Protein AF-A0A8T6VNQ2-F1 (afdb_monomer)

Solvent-accessible surface area (backbone atoms only — not comparable to full-atom values): 4318 Å² total; per-residue (Å²): 134,89,85,87,86,81,82,95,74,93,77,72,62,62,63,58,50,40,75,72,42,97,72,31,76,40,76,46,48,37,76,65,50,95,40,67,82,62,55,49,77,71,61,81,70,55,42,78,40,80,41,68,47,66,59,90,44,80,53,38,69,76,81,108

pLDDT: mean 80.31, std 13.97, range [48.88, 96.44]

Mean predicted aligned error: 6.23 Å

Radius of gyration: 12.42 Å; Cα contacts (8 Å, |Δi|>4): 63; chains: 1; bounding box: 29×24×31 Å

Structure (mmCIF, N/CA/C/O backbone):
data_AF-A0A8T6VNQ2-F1
#
_entry.id   AF-A0A8T6VNQ2-F1
#
loop_
_atom_site.group_PDB
_atom_site.id
_atom_site.type_symbol
_atom_site.label_atom_id
_atom_site.label_alt_id
_atom_site.label_comp_id
_atom_site.label_asym_id
_atom_site.label_entity_id
_atom_site.label_seq_id
_atom_site.pdbx_PDB_ins_code
_atom_site.Cartn_x
_atom_site.Cartn_y
_atom_site.Cartn_z
_atom_site.occupancy
_atom_site.B_iso_or_equiv
_atom_site.auth_seq_id
_atom_site.auth_comp_id
_atom_site.auth_asym_id
_atom_site.auth_atom_id
_atom_site.pdbx_PDB_model_num
ATOM 1 N N . ASP A 1 1 ? -16.650 -13.955 6.067 1.00 93.12 1 ASP A N 1
ATOM 2 C CA . ASP A 1 1 ? -16.479 -13.294 4.759 1.00 93.12 1 ASP A CA 1
ATOM 3 C C . ASP A 1 1 ? -15.546 -12.108 4.895 1.00 93.12 1 ASP A C 1
ATOM 5 O O . ASP A 1 1 ? -15.595 -11.463 5.938 1.00 93.12 1 ASP A O 1
ATOM 9 N N . PRO A 1 2 ? -14.671 -11.853 3.910 1.00 93.69 2 PRO A N 1
ATOM 10 C CA . PRO A 1 2 ? -13.763 -10.715 3.958 1.00 93.69 2 PRO A CA 1
ATOM 11 C C . PRO A 1 2 ? -14.505 -9.399 3.693 1.00 93.69 2 PRO A C 1
ATOM 13 O O . PRO A 1 2 ? -15.371 -9.328 2.820 1.00 93.69 2 PRO A O 1
ATOM 16 N N . ILE A 1 3 ? -14.124 -8.352 4.425 1.00 95.94 3 ILE A N 1
ATOM 17 C CA . ILE 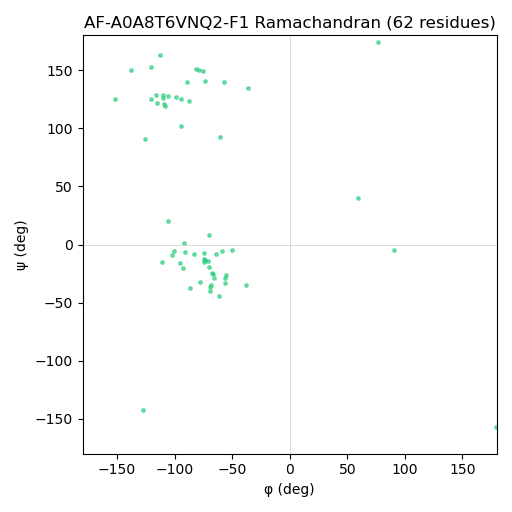A 1 3 ? -14.497 -6.963 4.137 1.00 95.94 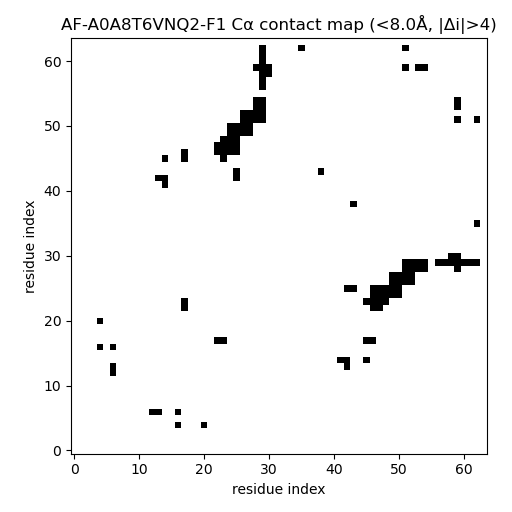3 ILE A CA 1
ATOM 18 C C . ILE A 1 3 ? -13.315 -6.330 3.410 1.00 95.94 3 ILE A C 1
ATOM 20 O O . ILE A 1 3 ? -12.187 -6.405 3.889 1.00 95.94 3 ILE A O 1
ATOM 24 N N . ILE A 1 4 ? -13.568 -5.726 2.251 1.00 95.50 4 ILE A N 1
ATOM 25 C CA . ILE A 1 4 ? -12.529 -5.077 1.448 1.00 95.50 4 ILE A CA 1
ATOM 26 C C . ILE A 1 4 ? -12.681 -3.564 1.585 1.00 95.50 4 ILE A C 1
ATOM 28 O O . ILE A 1 4 ? -13.769 -3.028 1.376 1.00 95.50 4 ILE A O 1
ATOM 32 N N . ILE A 1 5 ? -11.581 -2.894 1.928 1.00 93.81 5 ILE A N 1
ATOM 33 C CA . ILE A 1 5 ? -11.480 -1.437 2.017 1.00 93.81 5 ILE A CA 1
ATOM 34 C C . ILE A 1 5 ? -10.491 -0.981 0.941 1.00 93.81 5 ILE A C 1
ATOM 36 O O . ILE A 1 5 ? -9.343 -1.416 0.936 1.00 93.81 5 ILE A O 1
ATOM 40 N N . GLU A 1 6 ? -10.935 -0.117 0.030 1.00 92.00 6 GLU A N 1
ATOM 41 C CA . GLU A 1 6 ? -10.100 0.477 -1.020 1.00 92.00 6 GLU A CA 1
ATOM 42 C C . GLU A 1 6 ? -9.900 1.968 -0.726 1.00 92.00 6 GLU A C 1
ATOM 44 O O . GLU A 1 6 ? -10.867 2.696 -0.486 1.00 92.00 6 GLU A O 1
ATOM 49 N N . SER A 1 7 ? -8.648 2.434 -0.726 1.00 87.50 7 SER A N 1
ATOM 50 C CA . SER A 1 7 ? -8.355 3.864 -0.628 1.00 87.50 7 SER A CA 1
ATOM 5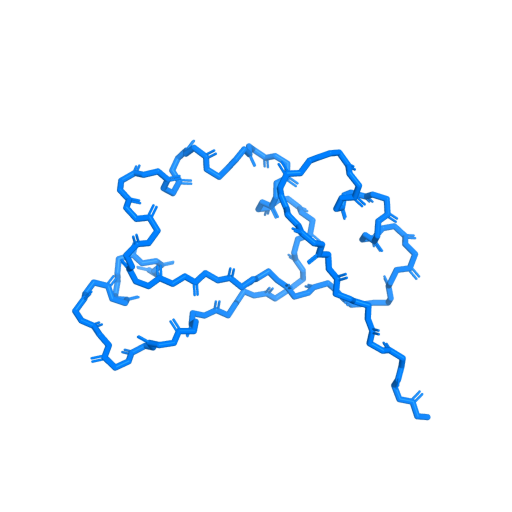1 C C . SER A 1 7 ? -8.566 4.548 -1.982 1.00 87.50 7 SER A C 1
ATOM 53 O O . SER A 1 7 ? -8.374 3.963 -3.043 1.00 87.50 7 SER A O 1
ATOM 55 N N . VAL A 1 8 ? -8.945 5.826 -1.963 1.00 82.94 8 VAL A N 1
ATOM 56 C CA . VAL A 1 8 ? -9.222 6.603 -3.187 1.00 82.94 8 VAL A CA 1
ATOM 57 C C . VAL A 1 8 ? -7.999 7.364 -3.728 1.00 82.94 8 VAL A C 1
ATOM 59 O O . VAL A 1 8 ? -8.118 8.089 -4.715 1.00 82.94 8 VAL A O 1
ATOM 62 N N . GLY A 1 9 ? -6.826 7.255 -3.091 1.00 70.62 9 GLY A N 1
ATOM 63 C CA . GLY A 1 9 ? -5.639 8.043 -3.437 1.00 70.62 9 GLY A CA 1
ATOM 64 C C . GLY A 1 9 ? -4.415 7.758 -2.558 1.00 70.62 9 GLY A C 1
ATOM 65 O O . GLY A 1 9 ? -4.298 6.670 -2.007 1.00 70.62 9 GLY A O 1
ATOM 66 N N . ALA A 1 10 ? -3.490 8.730 -2.493 1.00 65.62 10 ALA A N 1
ATOM 67 C CA . ALA A 1 10 ? -2.274 8.687 -1.669 1.00 65.62 10 ALA A CA 1
ATOM 68 C C . ALA A 1 10 ? -2.177 9.928 -0.750 1.00 65.62 10 ALA A C 1
ATOM 70 O O . ALA A 1 10 ? -1.616 10.969 -1.122 1.00 65.62 10 ALA A O 1
ATOM 71 N N . GLY A 1 11 ? -2.725 9.830 0.459 1.00 67.75 11 GLY A N 1
ATOM 72 C CA . GLY A 1 11 ? -2.832 10.875 1.479 1.00 67.75 11 GLY A CA 1
ATOM 73 C C . GLY A 1 11 ? -2.284 10.467 2.856 1.00 67.75 11 GLY A C 1
ATOM 74 O O . GLY A 1 11 ? -1.211 9.879 2.951 1.00 67.75 11 GLY A O 1
ATOM 75 N N . GLN A 1 12 ? -2.962 10.907 3.923 1.00 66.62 12 GLN A N 1
ATOM 76 C CA . GLN A 1 12 ? -2.743 10.427 5.302 1.00 66.62 12 GLN A CA 1
ATOM 77 C C . GLN A 1 12 ? -3.723 9.304 5.684 1.00 66.62 12 GLN A C 1
ATOM 79 O O . GLN A 1 12 ? -3.499 8.588 6.654 1.00 66.62 12 GLN A O 1
ATOM 84 N N . THR A 1 13 ? -4.797 9.139 4.913 1.00 77.19 13 THR A N 1
ATOM 85 C CA . THR A 1 13 ? -5.902 8.215 5.196 1.00 77.19 13 THR A CA 1
ATOM 86 C C . THR A 1 13 ? -5.482 6.747 5.103 1.00 77.19 13 THR A C 1
ATOM 88 O O . THR A 1 13 ? -6.073 5.890 5.744 1.00 77.19 13 THR A O 1
ATOM 91 N N . GLU A 1 14 ? -4.437 6.433 4.347 1.00 81.25 14 GLU A N 1
ATOM 92 C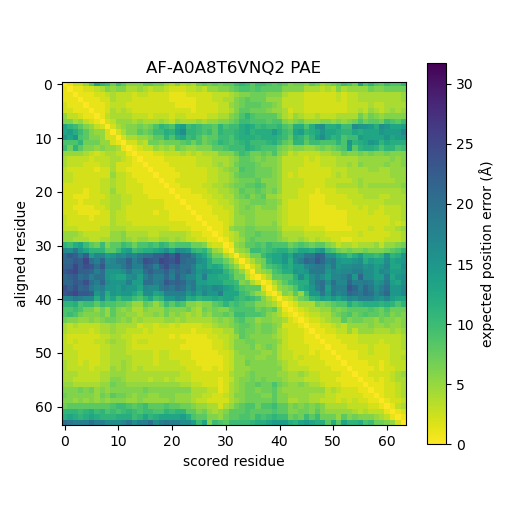 CA . GLU A 1 14 ? -3.961 5.067 4.122 1.00 81.25 14 GLU A CA 1
ATOM 93 C C . GLU A 1 14 ? -3.375 4.463 5.401 1.00 81.25 14 GLU A C 1
ATOM 95 O O . GLU A 1 14 ? -3.587 3.284 5.665 1.00 81.25 14 GLU A O 1
ATOM 100 N N . VAL A 1 15 ? -2.728 5.285 6.235 1.00 84.56 15 VAL A N 1
ATOM 101 C CA . VAL A 1 15 ? -2.216 4.867 7.551 1.00 84.56 15 VAL A CA 1
ATOM 102 C C . VAL A 1 15 ? -3.367 4.586 8.522 1.00 84.56 15 VAL A C 1
ATOM 104 O O . VAL A 1 15 ? -3.304 3.675 9.340 1.00 84.56 15 VAL A O 1
ATOM 107 N N . GLU A 1 16 ? -4.452 5.356 8.447 1.00 87.94 16 GLU A N 1
ATOM 108 C CA . GLU A 1 16 ? -5.638 5.099 9.270 1.00 87.94 16 GLU A CA 1
ATOM 109 C C . GLU A 1 16 ? -6.345 3.812 8.837 1.00 87.94 16 GLU A C 1
ATOM 111 O O . GLU A 1 16 ? -6.745 3.023 9.691 1.00 87.94 16 GLU A O 1
ATOM 116 N N . ILE A 1 17 ? -6.437 3.568 7.524 1.00 89.19 17 ILE A N 1
ATOM 117 C CA . ILE A 1 17 ? -6.989 2.328 6.966 1.00 89.19 17 ILE A CA 1
ATOM 118 C C . ILE A 1 17 ? -6.155 1.118 7.412 1.00 89.19 17 ILE A C 1
ATOM 120 O O . ILE A 1 17 ? -6.733 0.122 7.844 1.00 89.19 17 ILE A O 1
ATOM 124 N N . SER A 1 18 ? -4.819 1.199 7.379 1.00 90.31 18 SER A N 1
ATOM 125 C CA . SER A 1 18 ? -3.968 0.079 7.807 1.00 90.31 18 SER A CA 1
ATOM 126 C C . SER A 1 18 ? -4.096 -0.236 9.297 1.00 90.31 18 SER A C 1
ATOM 128 O O . SER A 1 18 ? -3.940 -1.382 9.694 1.00 90.31 18 SER A O 1
ATOM 130 N N . ASN A 1 19 ? -4.421 0.755 10.134 1.00 91.38 19 ASN A N 1
ATOM 131 C CA . ASN A 1 19 ? -4.609 0.546 11.573 1.00 91.38 19 ASN A CA 1
ATOM 132 C C . ASN A 1 19 ? -5.929 -0.156 11.933 1.00 91.38 19 ASN A C 1
ATOM 134 O O . ASN A 1 19 ? -6.087 -0.589 13.075 1.00 91.38 19 ASN A O 1
ATOM 138 N N . ILE A 1 20 ? -6.887 -0.233 11.003 1.00 93.62 20 ILE A N 1
ATOM 139 C CA . ILE A 1 20 ? -8.188 -0.886 11.226 1.00 93.62 20 ILE A CA 1
ATOM 140 C C . ILE A 1 20 ? -8.361 -2.184 10.432 1.00 93.62 20 ILE A C 1
ATOM 142 O O . ILE A 1 20 ? -9.294 -2.935 10.710 1.00 93.62 20 ILE A O 1
ATOM 146 N N . ALA A 1 21 ? -7.513 -2.429 9.432 1.00 94.75 21 ALA A N 1
ATOM 147 C CA . ALA A 1 21 ? -7.558 -3.631 8.614 1.00 94.75 21 ALA A CA 1
ATOM 148 C C . ALA A 1 21 ? -6.699 -4.742 9.233 1.00 94.75 21 ALA A C 1
ATOM 150 O O . ALA A 1 21 ? -5.588 -4.492 9.688 1.00 94.75 21 ALA A O 1
ATOM 151 N N . ASP A 1 22 ? -7.186 -5.985 9.189 1.00 96.44 22 ASP A N 1
ATOM 152 C CA . ASP A 1 22 ? -6.399 -7.153 9.614 1.00 96.44 22 ASP A CA 1
ATOM 153 C C . ASP A 1 22 ? -5.200 -7.421 8.689 1.00 96.44 22 ASP A C 1
ATOM 155 O O . ASP A 1 22 ? -4.237 -8.075 9.086 1.00 96.44 22 ASP A O 1
ATOM 159 N N . LEU A 1 23 ? -5.295 -6.980 7.431 1.00 94.44 23 LEU A N 1
ATOM 160 C CA . LEU A 1 23 ? -4.292 -7.201 6.401 1.00 94.44 23 LEU A CA 1
ATOM 161 C C . LEU A 1 23 ? -4.321 -6.063 5.376 1.00 94.44 23 LEU A C 1
ATOM 163 O O . LEU A 1 23 ? -5.353 -5.792 4.757 1.00 94.44 23 LEU A O 1
ATOM 167 N N . THR A 1 24 ? -3.166 -5.438 5.166 1.00 92.94 24 THR A N 1
ATOM 168 C CA . THR A 1 24 ? -2.975 -4.318 4.245 1.00 92.94 24 THR A CA 1
ATOM 169 C C . THR A 1 24 ? -2.165 -4.757 3.027 1.00 92.94 24 THR A C 1
ATOM 171 O O . THR A 1 24 ? -1.022 -5.204 3.138 1.00 92.94 24 THR A O 1
ATOM 174 N N . ILE A 1 25 ? -2.751 -4.606 1.835 1.00 92.38 25 ILE A N 1
ATOM 175 C CA . ILE A 1 25 ? -2.092 -4.904 0.556 1.00 92.38 25 ILE A CA 1
ATOM 176 C C . ILE A 1 25 ? -1.783 -3.593 -0.159 1.00 92.38 25 ILE A C 1
ATOM 178 O O . ILE A 1 25 ? -2.692 -2.850 -0.528 1.00 92.38 25 ILE A O 1
ATOM 182 N N . VAL A 1 26 ? -0.503 -3.335 -0.413 1.00 89.06 26 VAL A N 1
ATOM 183 C CA . VAL A 1 26 ? -0.055 -2.180 -1.195 1.00 89.06 26 VAL A CA 1
ATOM 184 C C . VAL A 1 26 ? 0.121 -2.604 -2.650 1.00 89.06 26 VAL A C 1
ATOM 186 O O . VAL A 1 26 ? 0.836 -3.561 -2.949 1.00 89.06 26 VAL A O 1
ATOM 189 N N . VAL A 1 27 ? -0.541 -1.900 -3.570 1.00 88.31 27 VAL A N 1
ATOM 190 C CA . VAL A 1 27 ? -0.555 -2.247 -4.998 1.00 88.31 27 VAL A CA 1
ATOM 191 C C . VAL A 1 27 ? 0.237 -1.224 -5.815 1.00 88.31 27 VAL A C 1
ATOM 193 O O . VAL A 1 27 ? -0.049 -0.030 -5.780 1.00 88.31 27 VAL A O 1
ATOM 196 N N . PHE A 1 28 ? 1.201 -1.700 -6.602 1.00 84.12 28 PHE A N 1
ATOM 197 C CA . PHE A 1 28 ? 2.033 -0.911 -7.514 1.00 84.12 28 PHE A CA 1
ATOM 198 C C . PHE A 1 28 ? 1.740 -1.245 -8.979 1.00 84.12 28 PHE A C 1
ATOM 200 O O . PHE A 1 28 ? 1.205 -2.309 -9.286 1.00 84.12 28 PHE A O 1
ATOM 207 N N . ASN A 1 29 ? 2.160 -0.383 -9.908 1.00 86.69 29 ASN A N 1
ATOM 208 C CA . ASN A 1 29 ? 2.209 -0.690 -11.337 1.00 86.69 29 ASN A CA 1
ATOM 209 C C . ASN A 1 29 ? 3.647 -0.552 -11.893 1.00 86.69 29 ASN A C 1
ATOM 211 O O . ASN A 1 29 ? 4.428 0.250 -11.402 1.00 86.69 29 ASN A O 1
ATOM 215 N N . PRO A 1 30 ? 4.035 -1.263 -12.964 1.00 84.31 30 PRO A N 1
ATOM 216 C CA . PRO A 1 30 ? 5.384 -1.177 -13.550 1.00 84.31 30 PRO A CA 1
ATOM 217 C C . PRO A 1 30 ? 5.839 0.228 -13.951 1.00 84.31 30 PRO A C 1
ATOM 219 O O . PRO A 1 30 ? 7.029 0.523 -14.004 1.00 84.31 30 PRO A O 1
ATOM 222 N N . HIS A 1 31 ? 4.870 1.096 -14.239 1.00 76.06 31 HIS A N 1
ATOM 223 C CA . HIS A 1 31 ? 5.082 2.471 -14.668 1.00 76.06 31 HIS A CA 1
ATOM 224 C C . HIS A 1 31 ? 4.765 3.495 -13.574 1.00 76.06 31 HIS A C 1
ATOM 226 O O . HIS A 1 31 ? 4.575 4.662 -13.909 1.00 76.06 31 HIS A O 1
ATOM 232 N N . THR A 1 32 ? 4.731 3.125 -12.282 1.00 65.00 32 THR A N 1
ATOM 233 C CA . THR A 1 32 ? 4.704 4.138 -11.203 1.00 65.00 32 THR A CA 1
ATOM 234 C C . THR A 1 32 ? 5.935 5.061 -11.261 1.00 65.00 32 THR A C 1
ATOM 236 O O . THR A 1 32 ? 5.977 6.057 -10.544 1.00 65.00 32 THR A O 1
ATOM 239 N N . GLY A 1 33 ? 6.893 4.779 -12.161 1.00 53.88 33 GLY A N 1
ATOM 240 C CA . GLY A 1 33 ? 7.996 5.654 -12.552 1.00 53.88 33 GLY A CA 1
ATOM 241 C C . GLY A 1 33 ? 9.085 5.675 -11.491 1.00 53.88 33 GLY A C 1
ATOM 242 O O . GLY A 1 33 ? 8.903 5.121 -10.412 1.00 53.88 33 GLY A O 1
ATOM 243 N N . ASP A 1 34 ? 10.205 6.342 -11.769 1.00 54.28 34 ASP A N 1
ATOM 244 C CA . ASP A 1 34 ? 11.349 6.564 -10.857 1.00 54.28 34 ASP A CA 1
ATOM 245 C C . ASP A 1 34 ? 10.973 7.124 -9.457 1.00 54.28 34 ASP A C 1
ATOM 247 O O . ASP A 1 34 ? 11.791 7.229 -8.548 1.00 54.28 34 ASP A O 1
ATOM 251 N N . SER A 1 35 ? 9.695 7.424 -9.265 1.00 53.38 35 SER A N 1
ATOM 252 C CA . SER A 1 35 ? 8.953 7.718 -8.051 1.00 53.38 35 SER A CA 1
ATOM 253 C C . SER A 1 35 ? 8.719 6.549 -7.084 1.00 53.38 35 SER A C 1
ATOM 255 O O . SER A 1 35 ? 8.029 6.781 -6.101 1.00 53.38 35 SER A O 1
ATOM 257 N N . ILE A 1 36 ? 9.298 5.347 -7.233 1.00 53.28 36 ILE A N 1
ATOM 258 C CA . ILE A 1 36 ? 9.298 4.357 -6.121 1.00 53.28 36 ILE A CA 1
ATOM 259 C C . ILE A 1 36 ? 9.930 4.975 -4.857 1.00 53.28 36 ILE A C 1
ATOM 261 O O . ILE A 1 36 ? 9.441 4.746 -3.759 1.00 53.28 36 ILE A O 1
ATOM 265 N N . GLN A 1 37 ? 10.925 5.863 -5.009 1.00 48.88 37 GLN A N 1
ATOM 266 C CA . GLN A 1 37 ? 11.449 6.676 -3.898 1.00 48.88 37 GLN A CA 1
ATOM 267 C C . GLN A 1 37 ? 10.529 7.838 -3.461 1.00 48.88 37 GLN A C 1
ATOM 269 O O . GLN A 1 37 ? 10.752 8.451 -2.423 1.00 48.88 37 GLN A O 1
ATOM 274 N N . THR A 1 38 ? 9.502 8.173 -4.248 1.00 50.88 38 THR A N 1
ATOM 275 C CA . THR A 1 38 ? 8.479 9.204 -3.966 1.00 50.88 38 THR A CA 1
ATOM 276 C C . THR A 1 38 ? 7.153 8.605 -3.484 1.00 50.88 38 THR A C 1
ATOM 278 O O . THR A 1 38 ? 6.289 9.344 -3.005 1.00 50.88 38 THR A O 1
ATOM 281 N N . ILE A 1 39 ? 6.991 7.276 -3.544 1.00 54.84 39 ILE A N 1
ATOM 282 C CA . ILE A 1 39 ? 6.047 6.536 -2.707 1.00 54.84 39 ILE A CA 1
ATOM 283 C C . ILE A 1 39 ? 6.519 6.815 -1.284 1.00 54.84 39 ILE A C 1
ATOM 285 O O . ILE A 1 39 ? 7.486 6.239 -0.802 1.00 54.84 39 ILE A O 1
ATOM 289 N N . LYS A 1 40 ? 5.925 7.863 -0.710 1.00 56.81 40 LYS A N 1
ATOM 290 C CA . LYS A 1 40 ? 6.235 8.464 0.586 1.00 56.81 40 LYS A CA 1
ATOM 291 C C . LYS A 1 40 ? 6.632 7.371 1.573 1.00 56.81 40 LYS A C 1
ATOM 293 O O . LYS A 1 40 ? 5.907 6.385 1.662 1.00 56.81 40 LYS A O 1
ATOM 298 N N . ALA A 1 41 ? 7.708 7.592 2.328 1.00 59.28 41 ALA A N 1
ATOM 299 C CA . ALA A 1 41 ? 8.251 6.653 3.315 1.00 59.28 41 ALA A CA 1
ATOM 300 C C . ALA A 1 41 ? 7.177 5.871 4.112 1.00 59.28 41 ALA A C 1
ATOM 302 O O . ALA A 1 41 ? 7.331 4.678 4.316 1.00 59.28 41 ALA A O 1
ATOM 303 N N . GLY A 1 42 ? 6.030 6.486 4.427 1.00 64.50 42 GLY A N 1
ATOM 304 C CA . GLY A 1 42 ? 4.931 5.842 5.155 1.00 64.50 42 GLY A CA 1
ATOM 305 C C . GLY A 1 42 ? 4.064 4.802 4.418 1.00 64.50 42 G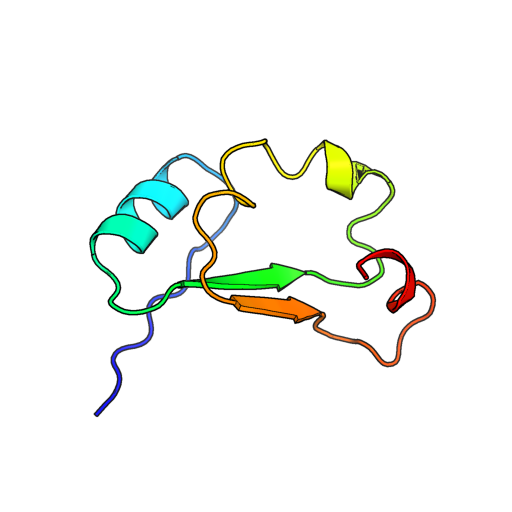LY A C 1
ATOM 306 O O . GLY A 1 42 ? 3.313 4.110 5.088 1.00 64.50 42 GLY A O 1
ATOM 307 N N . LEU A 1 43 ? 4.108 4.650 3.086 1.00 73.62 43 LEU A N 1
ATOM 308 C CA . LEU A 1 43 ? 3.259 3.669 2.366 1.00 73.62 43 LEU A CA 1
ATOM 309 C C . LEU A 1 43 ? 3.891 2.273 2.301 1.00 73.62 43 LEU A C 1
ATOM 311 O O . LEU A 1 43 ? 3.203 1.268 2.438 1.00 73.62 43 LEU A O 1
ATOM 315 N N . THR A 1 44 ? 5.211 2.207 2.131 1.00 72.31 44 THR A N 1
ATOM 316 C CA . THR A 1 44 ? 5.987 0.958 2.226 1.00 72.31 44 THR A CA 1
ATOM 317 C C . THR A 1 44 ? 6.164 0.472 3.662 1.00 72.31 44 THR A C 1
ATOM 319 O O . THR A 1 44 ? 6.701 -0.603 3.879 1.00 72.31 44 THR A O 1
ATOM 322 N N . GLU A 1 45 ? 5.756 1.260 4.653 1.00 79.94 45 GLU A N 1
ATOM 323 C CA . GLU A 1 45 ? 5.854 0.891 6.069 1.00 79.94 45 GLU A CA 1
ATOM 324 C C . GLU 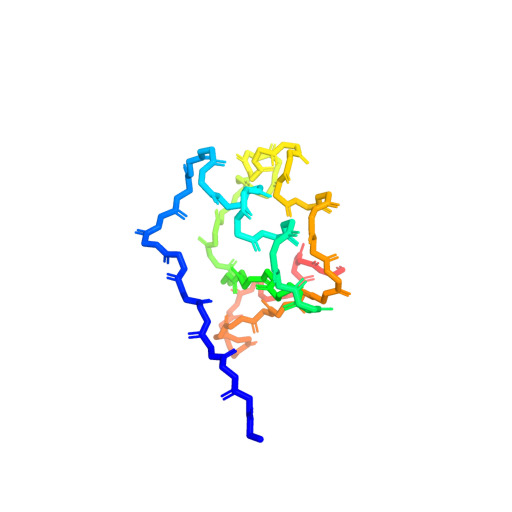A 1 45 ? 4.575 0.223 6.592 1.00 79.94 45 GLU A C 1
ATOM 326 O O . GLU A 1 45 ? 4.630 -0.488 7.591 1.00 79.94 45 GLU A O 1
ATOM 331 N N . ILE A 1 46 ? 3.439 0.419 5.914 1.00 84.88 46 ILE A N 1
ATOM 332 C CA . ILE A 1 46 ? 2.123 -0.073 6.356 1.00 84.88 46 ILE A CA 1
ATOM 333 C C . ILE A 1 46 ? 1.662 -1.355 5.646 1.00 84.88 46 ILE A C 1
ATOM 335 O O . ILE A 1 46 ? 0.604 -1.881 5.975 1.00 84.88 46 ILE A O 1
ATOM 339 N N . GLY A 1 47 ? 2.399 -1.833 4.638 1.00 88.44 47 GLY A N 1
ATOM 340 C CA . GLY A 1 47 ? 2.001 -2.988 3.832 1.00 88.44 47 GLY A CA 1
ATOM 341 C C . GLY A 1 47 ? 2.453 -4.321 4.423 1.00 88.44 47 GLY A C 1
ATOM 342 O O . GLY A 1 47 ? 3.653 -4.557 4.569 1.00 88.44 47 GLY A O 1
ATOM 343 N N . ASP A 1 48 ? 1.506 -5.230 4.654 1.00 92.31 48 ASP A N 1
ATOM 344 C CA . ASP A 1 48 ? 1.789 -6.635 4.978 1.00 92.31 48 ASP A CA 1
ATOM 345 C C . ASP A 1 48 ? 2.163 -7.431 3.721 1.00 92.31 48 ASP A C 1
ATOM 347 O O . ASP A 1 48 ? 2.961 -8.370 3.763 1.00 92.31 48 ASP A O 1
ATOM 351 N N . MET A 1 49 ? 1.582 -7.053 2.577 1.00 90.81 49 MET A N 1
ATOM 352 C CA . MET A 1 49 ? 1.879 -7.628 1.267 1.00 90.81 49 MET A CA 1
ATOM 353 C C . MET A 1 49 ? 1.965 -6.556 0.185 1.00 90.81 49 MET A C 1
ATOM 355 O O . MET A 1 49 ? 1.264 -5.544 0.216 1.00 90.81 49 MET A O 1
ATOM 359 N N . TYR A 1 50 ? 2.784 -6.841 -0.825 1.00 88.12 50 TYR A N 1
ATOM 360 C CA . TYR A 1 50 ? 3.025 -5.960 -1.961 1.00 88.12 50 TYR A CA 1
ATOM 361 C C . TYR A 1 50 ? 2.645 -6.669 -3.256 1.00 88.12 50 TYR A C 1
ATOM 363 O O . TYR A 1 50 ? 3.127 -7.766 -3.541 1.00 88.12 50 TYR A O 1
ATOM 371 N N . LEU A 1 51 ? 1.780 -6.040 -4.048 1.00 90.25 51 LEU A N 1
ATOM 372 C CA . LEU A 1 51 ? 1.300 -6.575 -5.316 1.00 90.25 51 LEU A CA 1
ATOM 373 C C . LEU A 1 51 ? 1.756 -5.678 -6.466 1.00 90.25 51 LEU A C 1
ATOM 375 O O . LEU A 1 51 ? 1.490 -4.480 -6.465 1.00 90.25 51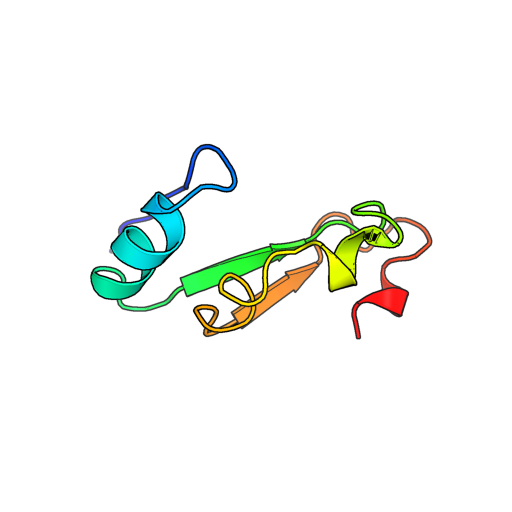 LEU A O 1
ATOM 379 N N . VAL A 1 52 ? 2.373 -6.256 -7.494 1.00 88.94 52 VAL A N 1
ATOM 380 C CA . VAL A 1 52 ? 2.624 -5.549 -8.758 1.00 88.94 52 VAL A CA 1
ATOM 381 C C . VAL A 1 52 ? 1.491 -5.871 -9.726 1.00 88.94 52 VAL A C 1
ATOM 383 O O . VAL A 1 52 ? 1.447 -6.944 -10.324 1.00 88.94 52 VAL A O 1
ATOM 386 N N . ASN A 1 53 ? 0.557 -4.939 -9.881 1.00 90.56 53 ASN A N 1
ATOM 387 C CA . ASN A 1 53 ? -0.505 -5.027 -10.874 1.00 90.56 53 ASN A CA 1
ATOM 388 C C . ASN A 1 53 ? 0.038 -4.721 -12.278 1.00 90.56 53 ASN A C 1
ATOM 390 O O . ASN A 1 53 ? 0.926 -3.889 -12.434 1.00 90.56 53 ASN A O 1
ATOM 394 N N . LYS A 1 54 ? -0.547 -5.328 -13.315 1.00 92.19 54 LYS A N 1
ATOM 395 C CA . LYS A 1 54 ? -0.095 -5.225 -14.715 1.00 92.19 54 LYS A CA 1
ATOM 396 C C . LYS A 1 54 ? 1.344 -5.708 -14.919 1.00 92.19 54 LYS A C 1
ATOM 398 O O . LYS A 1 54 ? 2.116 -5.086 -15.645 1.00 92.19 54 LYS A O 1
ATOM 403 N N . SER A 1 55 ? 1.725 -6.798 -14.251 1.00 90.94 55 SER A N 1
ATOM 404 C CA . SER A 1 55 ? 3.083 -7.361 -14.295 1.00 90.94 55 SER A CA 1
ATOM 405 C C . SER A 1 55 ? 3.516 -7.874 -15.677 1.00 90.94 55 SER A C 1
ATOM 407 O O . SER A 1 55 ? 4.675 -8.230 -15.862 1.00 90.94 55 SER A O 1
ATOM 409 N N . ASP A 1 56 ? 2.599 -7.925 -16.641 1.00 92.94 56 ASP A N 1
ATOM 410 C CA . ASP A 1 56 ? 2.853 -8.179 -18.059 1.00 92.94 56 ASP A CA 1
ATOM 411 C C . ASP A 1 56 ? 3.580 -7.018 -18.765 1.00 92.94 56 ASP A C 1
ATOM 413 O O . ASP A 1 56 ? 4.183 -7.217 -19.821 1.00 92.94 56 ASP A O 1
ATOM 417 N N . LEU A 1 57 ? 3.558 -5.810 -18.190 1.00 90.56 57 LEU A N 1
ATOM 418 C CA . LEU A 1 57 ? 4.208 -4.635 -18.765 1.00 90.56 57 LEU A CA 1
ATOM 419 C C . LEU A 1 57 ? 5.712 -4.590 -18.461 1.00 90.56 57 LEU A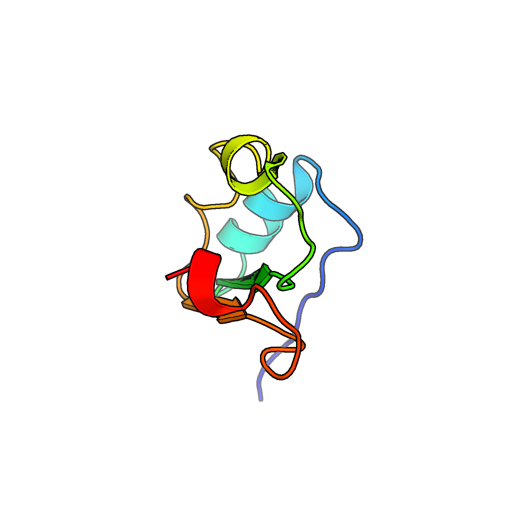 C 1
ATOM 421 O O . LEU A 1 57 ? 6.196 -5.035 -17.415 1.00 90.56 57 LEU A O 1
ATOM 425 N N . ALA A 1 58 ? 6.461 -3.968 -19.372 1.00 87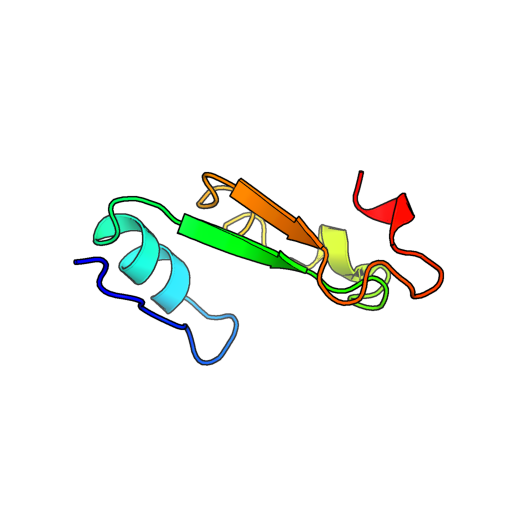.50 58 ALA A N 1
ATOM 426 C CA . ALA A 1 58 ? 7.880 -3.705 -19.175 1.00 87.50 58 ALA A CA 1
ATOM 427 C C . ALA A 1 58 ? 8.116 -2.880 -17.896 1.00 87.50 58 ALA A C 1
ATOM 429 O O . ALA A 1 58 ? 7.373 -1.954 -17.588 1.00 87.50 58 ALA A O 1
ATOM 430 N N . GLY A 1 59 ? 9.172 -3.212 -17.151 1.00 83.88 59 GLY A N 1
ATOM 431 C CA . GLY A 1 59 ? 9.500 -2.533 -15.894 1.00 83.88 59 GLY A CA 1
ATOM 432 C C . GLY A 1 59 ? 8.877 -3.155 -14.643 1.00 83.88 59 GLY A C 1
ATOM 433 O O . GLY A 1 59 ? 9.259 -2.753 -13.549 1.00 83.88 59 GLY A O 1
ATOM 434 N N . ALA A 1 60 ? 8.023 -4.182 -14.768 1.00 84.88 60 ALA A N 1
ATOM 435 C CA . ALA A 1 60 ? 7.474 -4.907 -13.615 1.00 84.88 60 ALA A CA 1
ATOM 436 C C . ALA A 1 60 ? 8.573 -5.473 -12.709 1.00 84.88 60 ALA A C 1
ATOM 438 O O . ALA A 1 60 ? 8.397 -5.552 -11.498 1.00 84.88 60 ALA A O 1
ATOM 439 N N . SER A 1 61 ? 9.728 -5.787 -13.307 1.00 82.25 61 SER A N 1
ATOM 440 C CA . SER A 1 61 ? 10.921 -6.271 -12.618 1.00 82.25 61 SER A CA 1
ATOM 441 C C . SER A 1 61 ? 11.678 -5.305 -11.761 1.00 82.25 61 SER A C 1
ATOM 443 O O . SER A 1 61 ? 12.538 -5.725 -11.004 1.00 82.25 61 SER A O 1
ATOM 445 N N . ARG A 1 62 ? 11.409 -4.015 -11.894 1.00 74.00 62 ARG A N 1
ATOM 446 C CA . ARG A 1 62 ? 12.172 -3.004 -11.167 1.00 74.00 62 ARG A CA 1
ATOM 447 C C . ARG A 1 62 ? 11.667 -2.793 -9.742 1.00 74.00 62 ARG A C 1
ATOM 449 O O . ARG A 1 62 ? 12.290 -2.051 -8.996 1.00 74.00 62 ARG A O 1
ATOM 456 N N . LEU A 1 63 ? 10.530 -3.399 -9.404 1.00 63.81 63 LEU A N 1
ATOM 457 C CA . LEU A 1 63 ? 9.877 -3.306 -8.100 1.00 63.81 63 LEU A CA 1
ATOM 458 C C . LEU A 1 63 ? 10.320 -4.417 -7.130 1.00 63.81 63 LEU A C 1
ATOM 460 O O . LEU A 1 63 ? 9.914 -4.370 -5.971 1.00 63.81 63 LEU A O 1
ATOM 464 N N . TYR A 1 64 ? 11.111 -5.394 -7.595 1.00 61.50 64 TYR A N 1
ATOM 465 C CA . TYR A 1 64 ? 11.628 -6.528 -6.821 1.00 61.50 64 TYR A CA 1
ATOM 466 C C . TYR A 1 64 ? 13.152 -6.639 -6.878 1.00 61.50 64 TYR A C 1
ATOM 468 O O . TYR A 1 64 ? 13.745 -6.212 -7.894 1.00 61.50 64 TYR A O 1
#

Foldseek 3Di:
DDDDDDDPDQDCVLQVVLVPDPFAEAEAELPPDPCVVVSPPVRVVSHPYYYYPPCVDPRVVVVD

Sequence (64 aa):
DPIIIESVGAGQTEVEISNIADLTIVVFNPHTGDSIQTIKAGLTEIGDMYLVNKSDLAGASRLY

Secondary structure (DSSP, 8-state):
-------SSSSSHHHHHHTT-SS-EEEE-TTS-GGGGTS-TTTSSS-SEEEETTTTSTTGGGG-

Nearest PDB structures (foldseek):
  6th6-assembly1_Bb  TM=3.775E-01  e=8.354E-01  Thermococcus kodakarensis KOD1
  1gc0-assembly1_A  TM=3.165E-01  e=6.535E+00  Pseudomonas putida